Protein AF-B3QTQ0-F1 (afdb_monomer)

Structure (mmCIF, N/CA/C/O backbone):
data_AF-B3QTQ0-F1
#
_entry.id   AF-B3QTQ0-F1
#
loop_
_atom_site.group_PDB
_atom_site.id
_atom_site.type_symbol
_atom_site.label_atom_id
_atom_site.label_alt_id
_atom_site.label_comp_id
_atom_site.label_asym_id
_atom_site.label_entity_id
_atom_site.label_seq_id
_atom_site.pdbx_PDB_ins_code
_atom_site.Cartn_x
_atom_site.Cartn_y
_atom_site.Cartn_z
_atom_site.occupancy
_atom_site.B_iso_or_equiv
_atom_site.auth_seq_id
_atom_site.auth_comp_id
_atom_site.auth_asym_id
_atom_site.auth_atom_id
_atom_site.pdbx_PDB_model_num
ATOM 1 N N . MET A 1 1 ? 2.475 -19.293 -24.734 1.00 39.25 1 MET A N 1
ATOM 2 C CA . MET A 1 1 ? 1.905 -17.945 -24.916 1.00 39.25 1 MET A CA 1
ATOM 3 C C . MET A 1 1 ? 1.415 -17.503 -23.547 1.00 39.25 1 MET A C 1
ATOM 5 O O . MET A 1 1 ? 0.388 -17.993 -23.101 1.00 39.25 1 MET A O 1
ATOM 9 N N . LEU A 1 2 ? 2.222 -16.733 -22.811 1.00 43.88 2 LEU A N 1
ATOM 10 C CA . LEU A 1 2 ? 1.780 -16.148 -21.543 1.00 43.88 2 LEU A CA 1
ATOM 11 C C . LEU A 1 2 ? 0.629 -15.204 -21.893 1.00 43.88 2 LEU A C 1
ATOM 13 O O . LEU A 1 2 ? 0.818 -14.319 -22.726 1.00 43.88 2 LEU A O 1
ATOM 17 N N . LEU A 1 3 ? -0.565 -15.440 -21.345 1.00 42.34 3 LEU A N 1
ATOM 18 C CA . LEU A 1 3 ? -1.634 -14.449 -21.409 1.00 42.34 3 LEU A CA 1
ATOM 19 C C . LEU A 1 3 ? -1.048 -13.167 -20.811 1.00 42.34 3 LEU A C 1
ATOM 21 O O . LEU A 1 3 ? -0.782 -13.123 -19.611 1.00 42.34 3 LEU A O 1
ATOM 25 N N . GLN A 1 4 ? -0.792 -12.157 -21.642 1.00 55.41 4 GLN A N 1
ATOM 26 C CA . GLN A 1 4 ? -0.477 -10.836 -21.124 1.00 55.41 4 GLN A CA 1
ATOM 27 C C . GLN A 1 4 ? -1.696 -10.399 -20.315 1.00 55.41 4 GLN A C 1
ATOM 29 O O . GLN A 1 4 ? -2.812 -10.331 -20.840 1.00 55.41 4 GLN A O 1
ATOM 34 N N . ASN A 1 5 ? -1.495 -10.188 -19.014 1.00 60.97 5 ASN A N 1
ATOM 35 C CA . ASN A 1 5 ? -2.497 -9.534 -18.192 1.00 60.97 5 ASN A CA 1
ATOM 36 C C . ASN A 1 5 ? -2.858 -8.217 -18.877 1.00 60.97 5 ASN A C 1
ATOM 38 O O . ASN A 1 5 ? -1.975 -7.469 -19.285 1.00 60.97 5 ASN A O 1
ATOM 42 N N . LYS A 1 6 ? -4.157 -7.935 -19.005 1.00 74.12 6 LYS A N 1
ATOM 43 C CA . LYS A 1 6 ? -4.634 -6.696 -19.640 1.00 74.12 6 LYS A CA 1
ATOM 44 C C . LYS A 1 6 ? -4.244 -5.430 -18.868 1.00 74.12 6 LYS A C 1
ATOM 46 O O . LYS A 1 6 ? -4.439 -4.348 -19.401 1.00 74.12 6 LYS A O 1
ATOM 51 N N . TYR A 1 7 ? -3.748 -5.589 -17.640 1.00 77.06 7 TYR A N 1
ATOM 52 C CA . TYR A 1 7 ? -3.402 -4.515 -16.720 1.00 77.06 7 TYR A CA 1
ATOM 53 C C . TYR A 1 7 ? -2.002 -4.725 -16.145 1.00 77.06 7 TYR A C 1
ATOM 55 O O . TYR A 1 7 ? -1.685 -5.852 -15.733 1.00 77.06 7 TYR A O 1
ATOM 63 N N . THR A 1 8 ? -1.210 -3.658 -16.051 1.00 84.81 8 THR A N 1
ATOM 64 C CA . THR A 1 8 ? 0.096 -3.659 -15.369 1.00 84.81 8 THR A CA 1
ATOM 65 C C . THR A 1 8 ? -0.065 -3.827 -13.853 1.00 84.81 8 THR A C 1
ATOM 67 O O . THR A 1 8 ? -1.179 -3.742 -13.320 1.00 84.81 8 THR A O 1
ATOM 70 N N . ALA A 1 9 ? 1.014 -4.106 -13.117 1.00 84.81 9 ALA A N 1
ATOM 71 C CA . ALA A 1 9 ? 0.940 -4.204 -11.659 1.00 84.81 9 ALA A CA 1
ATOM 72 C C . ALA A 1 9 ? 0.466 -2.895 -11.019 1.00 84.81 9 ALA A C 1
ATOM 74 O O . ALA A 1 9 ? -0.368 -2.928 -10.108 1.00 84.81 9 ALA A O 1
ATOM 75 N N . LEU A 1 10 ? 0.926 -1.763 -11.549 1.00 86.50 10 LEU A N 1
ATOM 76 C CA . LEU A 1 10 ? 0.491 -0.426 -11.161 1.00 86.50 10 LEU A CA 1
ATOM 77 C C . LEU A 1 10 ? -1.015 -0.232 -11.359 1.00 86.50 10 LEU A C 1
ATOM 79 O O . LEU A 1 10 ? -1.715 0.211 -10.447 1.00 86.50 10 LEU A O 1
ATOM 83 N N . GLU A 1 11 ? -1.537 -0.591 -12.531 1.00 86.38 11 GLU A N 1
ATOM 84 C CA . GLU A 1 11 ? -2.969 -0.483 -12.817 1.00 86.38 11 GLU A CA 1
ATOM 85 C C . GLU A 1 11 ? -3.786 -1.383 -11.886 1.00 86.38 11 GLU A C 1
ATOM 87 O O . GLU A 1 11 ? -4.811 -0.964 -11.343 1.00 86.38 11 GLU A O 1
ATOM 92 N N . ARG A 1 12 ? -3.304 -2.602 -11.615 1.00 88.12 12 ARG A N 1
ATOM 93 C CA . ARG A 1 12 ? -3.966 -3.512 -10.672 1.00 88.12 12 ARG A CA 1
ATOM 94 C C . ARG A 1 12 ? -4.033 -2.924 -9.262 1.00 88.12 12 ARG A C 1
ATOM 96 O O . ARG A 1 12 ? -5.074 -3.044 -8.615 1.00 88.12 12 ARG A O 1
ATOM 103 N N . LEU A 1 13 ? -2.955 -2.286 -8.804 1.00 88.12 13 LEU A N 1
ATOM 104 C CA . LEU A 1 13 ? -2.905 -1.614 -7.506 1.00 88.12 13 LEU A CA 1
ATOM 105 C C . LEU A 1 13 ? -3.882 -0.435 -7.433 1.00 88.12 13 LEU A C 1
ATOM 107 O O . LEU A 1 13 ? -4.641 -0.329 -6.474 1.00 88.12 13 LEU A O 1
ATOM 111 N N . ARG A 1 14 ? -3.910 0.416 -8.461 1.00 85.00 14 ARG A N 1
ATOM 112 C CA . ARG A 1 14 ? -4.734 1.635 -8.474 1.00 85.00 14 ARG A CA 1
ATOM 113 C C . ARG A 1 14 ? -6.229 1.383 -8.663 1.00 85.00 14 ARG A C 1
ATOM 115 O O . ARG A 1 14 ? -7.038 2.154 -8.150 1.00 85.00 14 ARG A O 1
ATOM 122 N N . PHE A 1 15 ? -6.608 0.349 -9.416 1.00 83.31 15 PHE A N 1
ATOM 123 C CA . PHE A 1 15 ? -8.012 0.122 -9.776 1.00 83.31 15 PHE A CA 1
ATOM 124 C C . PHE A 1 15 ? -8.714 -0.939 -8.938 1.00 83.31 15 PHE A C 1
ATOM 126 O O . PHE A 1 15 ? -9.926 -0.849 -8.763 1.00 83.31 15 PHE A O 1
ATOM 133 N N . PHE A 1 16 ? -7.992 -1.944 -8.437 1.00 83.56 16 PHE A N 1
ATOM 134 C CA . PHE A 1 16 ? -8.637 -3.146 -7.896 1.00 83.56 16 PHE A CA 1
ATOM 135 C C . PHE A 1 16 ? -8.196 -3.518 -6.481 1.00 83.56 16 PHE A C 1
ATOM 137 O O . PHE A 1 16 ? -8.721 -4.483 -5.922 1.00 83.56 16 PHE A O 1
ATOM 144 N N . LYS A 1 17 ? -7.214 -2.822 -5.896 1.00 85.50 17 LYS A N 1
ATOM 145 C CA . LYS A 1 17 ? -6.631 -3.207 -4.606 1.00 85.50 17 LYS A CA 1
ATOM 146 C C . LYS A 1 17 ? -6.961 -2.190 -3.507 1.00 85.50 17 LYS A C 1
ATOM 148 O O . LYS A 1 17 ? -6.234 -1.216 -3.364 1.00 85.50 17 LYS A O 1
ATOM 153 N N . PRO A 1 18 ? -7.979 -2.455 -2.664 1.00 85.94 18 PRO A N 1
ATOM 154 C CA . PRO A 1 18 ? -8.234 -1.656 -1.460 1.00 85.94 18 PRO A CA 1
ATOM 155 C C . PRO A 1 18 ? -7.094 -1.730 -0.445 1.00 85.94 18 PRO A C 1
ATOM 157 O O . PRO A 1 18 ? -6.871 -0.795 0.317 1.00 85.94 18 PRO A O 1
ATOM 160 N N . VAL A 1 19 ? -6.366 -2.847 -0.449 1.00 90.94 19 VAL A N 1
ATOM 161 C CA . VAL A 1 19 ? -5.238 -3.109 0.441 1.00 90.94 19 VAL A CA 1
ATOM 162 C C . VAL A 1 19 ? -4.120 -3.854 -0.277 1.00 90.94 19 VAL A C 1
ATOM 164 O O . VAL A 1 19 ? -4.374 -4.689 -1.151 1.00 90.94 19 VAL A O 1
ATOM 167 N N . ALA A 1 20 ? -2.885 -3.582 0.135 1.00 93.56 20 ALA A N 1
ATOM 168 C CA . ALA A 1 20 ? -1.685 -4.262 -0.333 1.00 93.56 20 ALA A CA 1
ATOM 169 C C . ALA A 1 20 ? -0.739 -4.565 0.837 1.00 93.56 20 ALA A C 1
ATOM 171 O O . ALA A 1 20 ? -0.555 -3.747 1.731 1.00 93.56 20 ALA A O 1
ATOM 172 N N . ALA A 1 21 ? -0.129 -5.749 0.831 1.00 93.56 21 ALA A N 1
ATOM 173 C CA . ALA A 1 21 ? 0.990 -6.053 1.720 1.00 93.56 21 ALA A CA 1
ATOM 174 C C . ALA A 1 21 ? 2.301 -5.536 1.108 1.00 93.56 21 ALA A C 1
ATOM 176 O O . ALA A 1 21 ? 2.397 -5.404 -0.114 1.00 93.56 21 ALA A O 1
ATOM 177 N N . TYR A 1 22 ? 3.334 -5.344 1.932 1.00 91.06 22 TYR A N 1
ATOM 178 C CA . TYR A 1 22 ? 4.663 -4.923 1.467 1.00 91.06 22 TYR A CA 1
ATOM 179 C C . TYR A 1 22 ? 5.190 -5.767 0.292 1.00 91.06 22 TYR A C 1
ATOM 181 O O . TYR A 1 22 ? 5.652 -5.222 -0.706 1.00 91.06 22 TYR A O 1
ATOM 189 N N . GLY A 1 23 ? 5.058 -7.099 0.362 1.00 90.62 23 GLY A N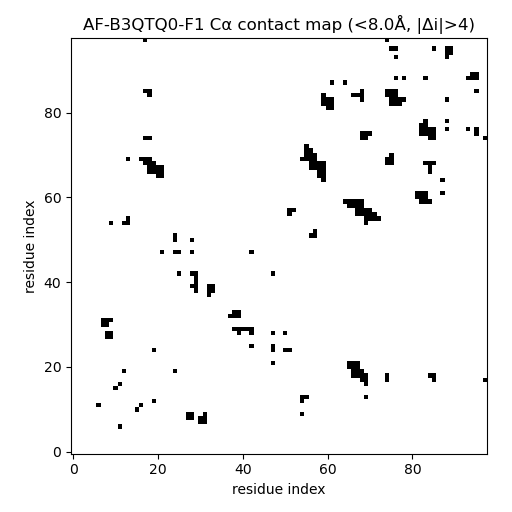 1
ATOM 190 C CA . GLY A 1 23 ? 5.488 -7.992 -0.722 1.00 90.62 23 GLY A CA 1
ATOM 191 C C . GLY A 1 23 ? 4.781 -7.715 -2.054 1.00 90.62 23 GLY A C 1
ATOM 192 O O . GLY A 1 23 ? 5.420 -7.744 -3.096 1.00 90.62 23 GLY A O 1
ATOM 193 N N . VAL A 1 24 ? 3.494 -7.351 -2.022 1.00 92.25 24 VAL A N 1
ATOM 194 C CA . VAL A 1 24 ? 2.728 -7.006 -3.232 1.00 92.25 24 VAL A CA 1
ATOM 195 C C . VAL A 1 24 ? 3.231 -5.698 -3.843 1.00 92.25 24 VAL A C 1
ATOM 197 O O . VAL A 1 24 ? 3.355 -5.609 -5.059 1.00 92.25 24 VAL A O 1
ATOM 200 N N . LEU A 1 25 ? 3.537 -4.699 -3.012 1.00 92.81 25 LEU A N 1
ATOM 201 C CA . LEU A 1 25 ? 4.088 -3.419 -3.466 1.00 92.81 25 LEU A CA 1
ATOM 202 C C . LEU A 1 25 ? 5.498 -3.591 -4.042 1.00 92.81 25 LEU A C 1
ATOM 204 O O . LEU A 1 25 ? 5.794 -3.054 -5.105 1.00 92.81 25 LEU A O 1
ATOM 208 N N . ARG A 1 26 ? 6.339 -4.399 -3.387 1.00 93.62 26 ARG A N 1
ATOM 209 C CA . ARG A 1 26 ? 7.682 -4.745 -3.867 1.00 93.62 26 ARG A CA 1
ATOM 210 C C . ARG A 1 26 ? 7.634 -5.443 -5.225 1.00 93.62 26 ARG A C 1
ATOM 212 O O . ARG A 1 26 ? 8.366 -5.065 -6.132 1.00 93.62 26 ARG A O 1
ATOM 219 N N . ASP A 1 27 ? 6.792 -6.464 -5.355 1.00 91.38 27 ASP A N 1
ATOM 220 C 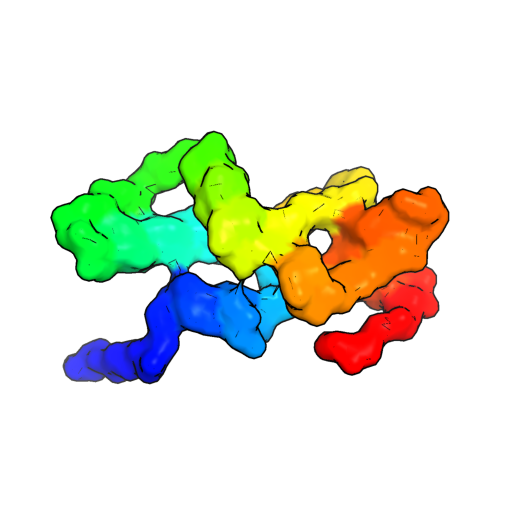CA . ASP A 1 27 ? 6.699 -7.250 -6.585 1.00 91.38 27 ASP A CA 1
ATOM 221 C C . ASP A 1 27 ? 6.113 -6.405 -7.729 1.00 91.38 27 ASP A C 1
ATOM 223 O O . ASP A 1 27 ? 6.560 -6.514 -8.869 1.00 91.38 27 ASP A O 1
ATOM 227 N N . ALA A 1 28 ? 5.172 -5.504 -7.418 1.00 91.50 28 ALA A N 1
ATOM 228 C CA . ALA A 1 28 ? 4.650 -4.540 -8.378 1.00 91.50 28 ALA A CA 1
ATOM 229 C C . ALA A 1 28 ? 5.726 -3.560 -8.856 1.00 91.50 28 ALA A C 1
ATOM 231 O O . ALA A 1 28 ? 5.863 -3.365 -10.058 1.00 91.50 28 ALA A O 1
ATOM 232 N N . LEU A 1 29 ? 6.522 -2.996 -7.945 1.00 91.69 29 LEU A N 1
ATOM 233 C CA . LEU A 1 29 ? 7.637 -2.125 -8.305 1.00 91.69 29 LEU A CA 1
ATOM 234 C C . LEU A 1 29 ? 8.644 -2.847 -9.211 1.00 91.69 29 LEU A C 1
ATOM 236 O O . LEU A 1 29 ? 9.037 -2.304 -10.237 1.00 91.69 29 LEU A O 1
ATOM 240 N N . ALA A 1 30 ? 9.010 -4.091 -8.891 1.00 90.00 30 ALA A N 1
ATOM 241 C CA . ALA A 1 30 ? 9.913 -4.878 -9.730 1.00 90.00 30 ALA A CA 1
ATOM 242 C C . ALA A 1 30 ? 9.337 -5.146 -11.140 1.00 90.00 30 ALA A C 1
ATOM 244 O O . ALA A 1 30 ? 10.081 -5.100 -12.127 1.00 90.00 30 ALA A O 1
ATOM 245 N N . GLU A 1 31 ? 8.026 -5.401 -11.252 1.00 89.94 31 GLU A N 1
ATOM 246 C CA . GLU A 1 31 ? 7.321 -5.558 -12.537 1.00 89.94 31 GLU A CA 1
ATOM 247 C C . GLU A 1 31 ? 7.350 -4.251 -13.345 1.00 89.94 31 GLU A C 1
ATOM 249 O O . GLU A 1 31 ? 7.767 -4.265 -14.503 1.00 89.94 31 GLU A O 1
ATOM 254 N N . GLU A 1 32 ? 6.991 -3.118 -12.735 1.00 87.25 32 GLU A N 1
ATOM 255 C CA . GLU A 1 32 ? 6.977 -1.809 -13.405 1.00 87.25 32 GLU A CA 1
ATOM 256 C C . GLU A 1 32 ? 8.382 -1.357 -13.827 1.00 87.25 32 GLU A C 1
ATOM 258 O O . GLU A 1 32 ? 8.573 -0.908 -14.955 1.00 87.25 32 GLU A O 1
ATOM 263 N N . SER A 1 33 ? 9.393 -1.553 -12.977 1.00 86.38 33 SER A N 1
ATOM 264 C CA . SER A 1 33 ? 10.798 -1.298 -13.319 1.00 86.38 33 SER A CA 1
ATOM 265 C C . SER A 1 33 ? 11.256 -2.130 -14.522 1.00 86.38 33 SER A C 1
ATOM 267 O O . SER A 1 33 ? 11.961 -1.638 -15.398 1.00 86.38 33 SER A O 1
ATOM 269 N N . SER A 1 34 ? 10.814 -3.388 -14.610 1.00 86.25 34 SER A N 1
ATOM 270 C CA . SER A 1 34 ? 11.130 -4.251 -15.755 1.00 86.25 34 SER A CA 1
ATOM 271 C C . SER A 1 34 ? 10.446 -3.782 -17.044 1.00 86.25 34 SER A C 1
ATOM 273 O O . SER A 1 34 ? 11.032 -3.895 -18.119 1.00 86.25 34 SER A O 1
ATOM 275 N N . LEU A 1 35 ? 9.225 -3.242 -16.950 1.00 85.31 35 LEU A N 1
ATOM 276 C CA . LEU A 1 35 ? 8.504 -2.654 -18.085 1.00 85.31 35 LEU A CA 1
ATOM 277 C C . LEU A 1 35 ? 9.139 -1.341 -18.568 1.00 85.31 35 LEU A C 1
ATOM 279 O O . LEU A 1 35 ? 9.064 -1.040 -19.756 1.00 85.31 35 LEU A O 1
ATOM 283 N N . ALA A 1 36 ? 9.781 -0.593 -17.668 1.00 82.62 36 ALA A N 1
ATOM 284 C CA . ALA A 1 36 ? 10.502 0.644 -17.963 1.00 82.62 36 ALA A CA 1
ATOM 285 C C . ALA A 1 36 ? 11.927 0.428 -18.519 1.00 82.62 36 ALA A C 1
ATOM 287 O O . ALA A 1 36 ? 12.682 1.386 -18.635 1.00 82.62 36 ALA A O 1
ATOM 288 N N . GLU A 1 37 ? 12.307 -0.815 -18.842 1.00 84.50 37 GLU A N 1
ATOM 289 C CA . GLU A 1 37 ? 13.652 -1.202 -19.312 1.00 84.50 37 GLU A CA 1
ATOM 290 C C . GLU A 1 37 ? 14.792 -0.953 -18.294 1.00 84.50 37 GLU A C 1
ATOM 292 O O . GLU A 1 37 ? 15.966 -1.135 -18.614 1.00 84.50 37 GLU A O 1
ATOM 297 N N . GLU A 1 38 ? 14.457 -0.641 -17.036 1.00 80.88 38 GLU A N 1
ATOM 298 C CA . GLU A 1 38 ? 15.388 -0.426 -15.919 1.00 80.88 38 GLU A CA 1
ATOM 299 C C . GLU A 1 38 ? 15.074 -1.400 -14.767 1.00 80.88 38 GLU A C 1
ATOM 301 O O . GLU A 1 38 ? 14.488 -1.016 -13.752 1.00 80.88 38 GLU A O 1
ATOM 306 N N . PRO A 1 39 ? 15.416 -2.696 -14.894 1.00 80.50 39 PRO A N 1
ATOM 307 C CA . PRO A 1 39 ? 14.981 -3.714 -13.945 1.00 80.50 39 PRO A CA 1
ATOM 308 C C . PRO A 1 39 ? 15.549 -3.477 -12.540 1.00 80.50 39 PRO A C 1
ATOM 310 O O . PRO A 1 39 ? 16.762 -3.422 -12.336 1.00 80.50 39 PRO A O 1
ATOM 313 N N . CYS A 1 40 ? 14.658 -3.451 -11.546 1.00 80.44 40 CYS A N 1
ATOM 314 C CA . CYS A 1 40 ? 15.001 -3.418 -10.128 1.00 80.44 40 CYS A CA 1
ATOM 315 C C . CYS A 1 40 ? 14.559 -4.732 -9.457 1.00 80.44 40 CYS A C 1
ATOM 317 O O . CYS A 1 40 ? 13.477 -4.802 -8.876 1.00 80.44 40 CYS A O 1
ATOM 319 N N . PRO A 1 41 ? 15.357 -5.813 -9.549 1.00 78.81 41 PRO A N 1
ATOM 320 C CA . PRO A 1 41 ? 14.949 -7.130 -9.054 1.00 78.81 41 PRO A CA 1
ATOM 321 C C . PRO A 1 41 ? 14.906 -7.220 -7.522 1.00 78.81 41 PRO A C 1
ATOM 323 O O . PRO A 1 41 ? 14.247 -8.104 -6.984 1.00 78.81 41 PRO A O 1
ATOM 326 N N . ASN A 1 42 ? 15.596 -6.317 -6.819 1.00 86.94 42 ASN A N 1
ATOM 327 C CA . ASN A 1 42 ? 15.622 -6.260 -5.359 1.00 86.94 42 ASN A CA 1
ATOM 328 C C . ASN A 1 42 ? 15.327 -4.832 -4.875 1.00 86.94 42 ASN A C 1
ATOM 330 O O . ASN A 1 42 ? 16.257 -4.139 -4.453 1.00 86.94 42 ASN A O 1
ATOM 334 N N . PRO A 1 43 ? 14.064 -4.374 -4.933 1.00 90.31 43 PRO A N 1
ATOM 335 C CA . PRO A 1 43 ? 13.714 -3.062 -4.412 1.00 90.31 43 PRO A CA 1
ATOM 336 C C . PRO A 1 43 ? 13.988 -2.973 -2.908 1.00 90.31 43 PRO A C 1
ATOM 338 O O . PRO A 1 43 ? 13.654 -3.892 -2.150 1.00 90.31 43 PRO A O 1
ATOM 341 N N . THR A 1 44 ? 14.595 -1.869 -2.470 1.00 93.06 44 THR A N 1
ATOM 342 C CA . THR A 1 44 ? 14.807 -1.597 -1.043 1.00 93.06 44 THR A CA 1
ATOM 343 C C . THR A 1 44 ? 13.494 -1.184 -0.375 1.00 93.06 44 THR A C 1
ATOM 345 O O . THR A 1 44 ? 12.543 -0.785 -1.046 1.00 93.06 44 THR A O 1
ATOM 348 N N . ALA A 1 45 ? 13.435 -1.246 0.959 1.00 91.12 45 ALA A N 1
ATOM 349 C CA . ALA A 1 45 ? 12.253 -0.810 1.709 1.00 91.12 45 ALA A CA 1
ATOM 350 C C . ALA A 1 45 ? 11.881 0.655 1.447 1.00 91.12 45 ALA A C 1
ATOM 352 O O . ALA A 1 45 ? 10.699 0.972 1.349 1.00 91.12 45 ALA A O 1
ATOM 353 N N . GLU A 1 46 ? 12.884 1.515 1.276 1.00 93.06 46 GLU A N 1
ATOM 354 C CA . GLU A 1 46 ? 12.703 2.925 0.923 1.00 93.06 46 GLU A CA 1
ATOM 355 C C . GLU A 1 46 ? 12.055 3.062 -0.457 1.00 93.06 46 GLU A C 1
ATOM 357 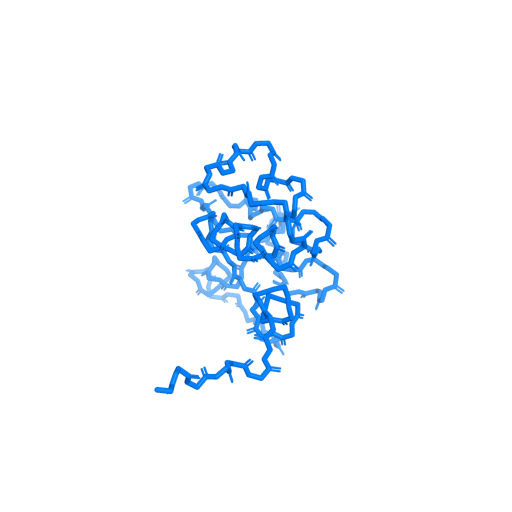O O . GLU A 1 46 ? 11.029 3.722 -0.580 1.00 93.06 46 GLU A O 1
ATOM 362 N N . MET A 1 47 ? 12.558 2.342 -1.465 1.00 93.00 47 MET A N 1
ATOM 363 C CA . MET A 1 47 ? 11.974 2.362 -2.811 1.00 93.00 47 MET A CA 1
ATOM 364 C C . MET A 1 47 ? 10.529 1.857 -2.821 1.00 93.00 47 MET A C 1
ATOM 366 O O . MET A 1 47 ? 9.684 2.397 -3.530 1.00 93.00 47 MET A O 1
ATOM 370 N N . VAL A 1 48 ? 10.225 0.820 -2.033 1.00 93.31 48 VAL A N 1
ATOM 371 C CA . VAL A 1 48 ? 8.853 0.305 -1.922 1.00 93.31 48 VAL A CA 1
ATOM 372 C C . VAL A 1 48 ? 7.938 1.326 -1.251 1.00 93.31 48 VAL A C 1
ATOM 374 O O . VAL A 1 48 ? 6.796 1.473 -1.682 1.00 93.31 48 VAL A O 1
ATOM 377 N N . ALA A 1 49 ? 8.419 2.038 -0.229 1.00 92.19 49 ALA A N 1
ATOM 378 C CA . ALA A 1 49 ? 7.654 3.088 0.434 1.00 92.19 49 ALA A CA 1
ATOM 379 C C . ALA A 1 49 ? 7.396 4.275 -0.506 1.00 92.19 49 ALA A C 1
ATOM 381 O O . ALA A 1 49 ? 6.251 4.697 -0.636 1.00 92.19 49 ALA A O 1
ATOM 382 N N . GLU A 1 50 ? 8.417 4.752 -1.222 1.00 92.75 50 GLU A N 1
ATOM 383 C CA . GLU A 1 50 ? 8.277 5.811 -2.230 1.00 92.75 50 GLU A CA 1
ATOM 384 C C . GLU A 1 50 ? 7.290 5.406 -3.331 1.00 92.75 50 GLU A C 1
ATOM 386 O O . GLU A 1 50 ? 6.379 6.162 -3.669 1.00 92.75 50 GLU A O 1
ATOM 391 N N . PHE A 1 51 ? 7.414 4.180 -3.849 1.00 92.31 51 PHE A N 1
ATOM 392 C CA . PHE A 1 51 ? 6.471 3.636 -4.821 1.00 92.31 51 PHE A CA 1
ATOM 393 C C . PHE A 1 51 ? 5.047 3.585 -4.265 1.00 92.31 51 PHE A C 1
ATOM 395 O O . PHE A 1 51 ? 4.117 4.010 -4.946 1.00 92.31 51 PHE A O 1
ATOM 402 N N . ALA A 1 52 ? 4.863 3.105 -3.032 1.00 92.81 52 ALA A N 1
ATOM 403 C CA . ALA A 1 52 ? 3.558 3.053 -2.386 1.00 92.81 52 ALA A CA 1
ATOM 404 C C . ALA A 1 52 ? 2.914 4.444 -2.312 1.00 92.81 52 ALA A C 1
ATOM 406 O O . ALA A 1 52 ? 1.759 4.596 -2.706 1.00 92.81 52 ALA A O 1
ATOM 407 N N . GLU A 1 53 ? 3.663 5.468 -1.903 1.00 91.25 53 GLU A N 1
ATOM 408 C CA . GLU A 1 53 ? 3.153 6.840 -1.859 1.00 91.25 53 GLU A CA 1
ATOM 409 C C . GLU A 1 53 ? 2.787 7.371 -3.249 1.00 91.25 53 GLU A C 1
ATOM 411 O O . GLU A 1 53 ? 1.711 7.942 -3.419 1.00 91.25 53 GLU A O 1
ATOM 416 N N . LEU A 1 54 ? 3.623 7.118 -4.262 1.00 90.06 54 LEU A N 1
ATOM 417 C CA . LEU A 1 54 ? 3.362 7.508 -5.655 1.00 90.06 54 LEU A CA 1
ATOM 418 C C . LEU A 1 54 ? 2.094 6.867 -6.238 1.00 90.06 54 LEU A C 1
ATOM 420 O O . LEU A 1 54 ? 1.468 7.412 -7.156 1.00 90.06 54 LEU A O 1
ATOM 424 N N . VAL A 1 55 ? 1.714 5.687 -5.746 1.00 89.62 55 VAL A N 1
ATOM 425 C CA . VAL A 1 55 ? 0.499 4.985 -6.181 1.00 89.62 55 VAL A CA 1
ATOM 426 C C . VAL A 1 55 ? -0.715 5.251 -5.288 1.00 89.62 55 VAL A C 1
ATOM 428 O O . VAL A 1 55 ? -1.769 4.651 -5.515 1.00 89.62 55 VAL A O 1
ATOM 431 N N . GLY A 1 56 ? -0.581 6.154 -4.313 1.00 90.75 56 GLY A N 1
ATOM 432 C CA . GLY A 1 56 ? -1.655 6.583 -3.420 1.00 90.75 56 GLY A CA 1
ATOM 433 C C . GLY A 1 56 ? -1.847 5.690 -2.196 1.00 90.75 56 GLY A C 1
ATOM 434 O O . GLY A 1 56 ? -2.863 5.800 -1.513 1.00 90.75 56 GLY A O 1
ATOM 435 N N . PHE A 1 57 ? -0.911 4.784 -1.911 1.00 94.69 57 PHE A N 1
ATOM 436 C CA . PHE A 1 57 ? -0.971 3.894 -0.759 1.00 94.69 57 PHE A CA 1
ATOM 437 C C . PHE A 1 57 ? -0.281 4.495 0.470 1.00 94.69 57 PHE A C 1
ATOM 439 O O . PHE A 1 57 ? 0.820 5.037 0.393 1.00 94.69 57 PHE A O 1
ATOM 446 N N . LYS A 1 58 ? -0.915 4.335 1.633 1.00 94.94 58 LYS A N 1
ATOM 447 C CA . LYS A 1 58 ? -0.386 4.714 2.947 1.00 94.94 58 LYS A CA 1
ATOM 448 C C . LYS A 1 58 ? -0.399 3.521 3.903 1.00 94.94 58 LYS A C 1
ATOM 450 O O . LYS A 1 58 ? -1.257 2.642 3.762 1.00 94.94 58 LYS A O 1
ATOM 455 N N . PRO A 1 59 ? 0.552 3.448 4.850 1.00 95.00 59 PRO A N 1
ATOM 456 C CA . PRO A 1 59 ? 0.600 2.354 5.807 1.00 95.00 59 PRO A CA 1
ATOM 457 C C . PRO A 1 59 ? -0.598 2.429 6.760 1.00 95.00 59 PRO A C 1
ATOM 459 O O . PRO A 1 59 ? -1.031 3.508 7.158 1.00 95.00 59 PRO A O 1
ATOM 462 N N . CYS A 1 60 ? -1.131 1.270 7.138 1.00 94.88 60 CYS A N 1
ATOM 463 C CA . CYS A 1 60 ? -2.154 1.162 8.169 1.00 94.88 60 CYS A CA 1
ATOM 464 C C . CYS A 1 60 ? -1.613 1.655 9.519 1.00 94.88 60 CYS A C 1
ATOM 466 O O . CYS A 1 60 ? -0.547 1.226 9.953 1.00 94.88 60 CYS A O 1
ATOM 468 N N . GLU A 1 61 ? -2.371 2.499 10.220 1.00 95.19 61 GLU A N 1
ATOM 469 C CA . GLU A 1 61 ? -1.964 3.041 11.526 1.00 95.19 61 GLU A CA 1
ATOM 470 C C . GLU A 1 61 ? -2.275 2.098 12.707 1.00 95.19 61 GLU A C 1
ATOM 472 O O . GLU A 1 61 ? -2.025 2.424 13.873 1.00 95.19 61 GLU A O 1
ATOM 477 N N . GLU A 1 62 ? -2.834 0.915 12.435 1.00 94.31 62 GLU A N 1
ATOM 478 C CA . GLU A 1 62 ? -3.086 -0.094 13.462 1.00 94.31 62 GLU A CA 1
ATOM 479 C C . GLU A 1 62 ? -1.771 -0.765 13.907 1.00 94.31 62 GLU A C 1
ATOM 481 O O . GLU A 1 62 ? -1.025 -1.277 13.064 1.00 94.31 62 GLU A O 1
ATOM 486 N N . PRO A 1 63 ? -1.498 -0.852 15.224 1.00 87.50 63 PRO A N 1
ATOM 487 C CA . PRO A 1 63 ? -0.356 -1.597 15.735 1.00 87.50 63 PRO A CA 1
ATOM 488 C C . PRO A 1 63 ? -0.366 -3.051 15.244 1.00 87.50 63 PRO A C 1
ATOM 490 O O . PRO A 1 63 ? -1.364 -3.756 15.385 1.00 87.50 63 PRO A O 1
ATOM 493 N N . ASN A 1 64 ? 0.772 -3.515 14.723 1.00 88.12 64 ASN A N 1
ATOM 494 C CA . ASN A 1 64 ? 0.964 -4.855 14.143 1.00 88.12 64 ASN A CA 1
ATOM 495 C C . ASN A 1 64 ? 0.249 -5.107 12.803 1.00 88.12 64 ASN A C 1
ATOM 497 O O . ASN A 1 64 ? 0.104 -6.261 12.399 1.00 88.12 64 ASN A O 1
ATOM 501 N N . CYS A 1 65 ? -0.188 -4.065 12.094 1.00 91.12 65 CYS A N 1
ATOM 502 C CA . CYS A 1 65 ? -0.653 -4.204 10.720 1.00 91.12 65 CYS A CA 1
ATOM 503 C C . CYS A 1 65 ? 0.449 -3.806 9.733 1.00 91.12 65 CYS A C 1
ATOM 505 O O . CYS A 1 65 ? 0.889 -2.66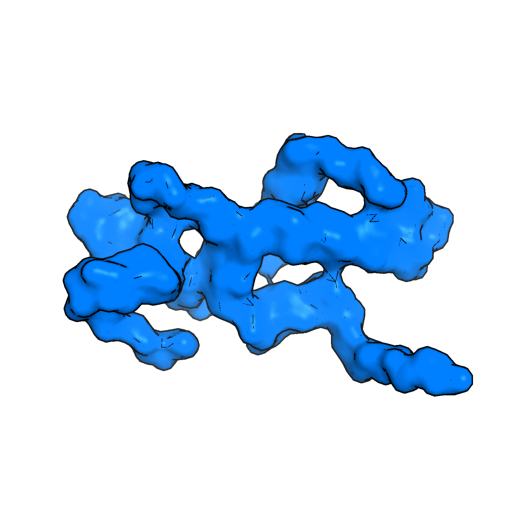4 9.710 1.00 91.12 65 CYS A O 1
ATOM 507 N N . GLU A 1 66 ? 0.860 -4.739 8.877 1.00 91.44 66 GLU A N 1
ATOM 508 C CA . GLU A 1 66 ? 1.862 -4.502 7.823 1.00 91.44 66 GLU A CA 1
ATOM 509 C C . GLU A 1 66 ? 1.216 -4.198 6.456 1.00 91.44 66 GLU A C 1
ATOM 511 O O . GLU A 1 66 ? 1.846 -4.311 5.399 1.00 91.44 66 GLU A O 1
ATOM 516 N N . LEU A 1 67 ? -0.079 -3.871 6.465 1.00 94.19 67 LEU A N 1
ATOM 517 C CA . LEU A 1 67 ? -0.846 -3.577 5.262 1.00 94.19 67 LEU A CA 1
ATOM 518 C C . LEU A 1 67 ? -0.848 -2.086 4.960 1.00 94.19 67 LEU A C 1
ATOM 520 O O . LEU A 1 67 ? -0.774 -1.237 5.843 1.00 94.19 67 LEU A O 1
ATOM 524 N N . TRP A 1 68 ? -1.023 -1.802 3.683 1.00 95.12 68 TRP A N 1
ATOM 525 C CA . TRP A 1 68 ? -1.162 -0.478 3.118 1.00 95.12 68 TRP A CA 1
ATOM 526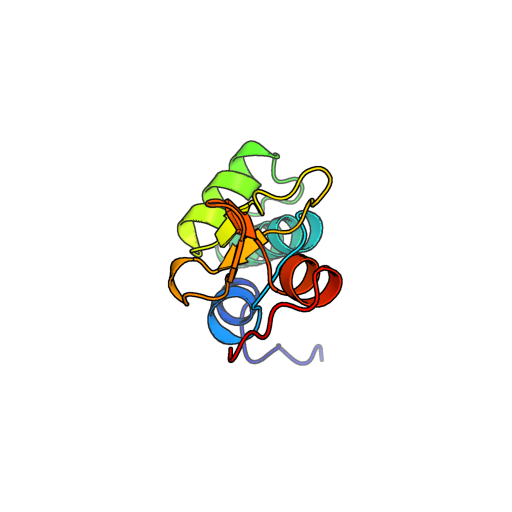 C C . TRP A 1 68 ? -2.552 -0.361 2.511 1.00 95.12 68 TRP A C 1
ATOM 528 O O . TRP A 1 68 ? -3.063 -1.336 1.956 1.00 95.12 68 TRP A O 1
ATOM 538 N N . PHE A 1 69 ? -3.161 0.812 2.603 1.00 94.50 69 PHE A N 1
ATOM 539 C CA . PHE A 1 69 ? -4.461 1.122 2.012 1.00 94.50 69 PHE A CA 1
ATOM 540 C C . PHE A 1 69 ? -4.321 2.265 1.012 1.00 94.50 69 PHE A C 1
ATOM 542 O O . PHE A 1 69 ? -3.410 3.077 1.144 1.00 94.50 69 PHE A O 1
ATOM 549 N N . ASN A 1 70 ? -5.216 2.351 0.030 1.00 92.50 70 ASN A N 1
ATOM 550 C CA . ASN A 1 70 ? -5.200 3.460 -0.920 1.00 92.50 70 ASN A CA 1
ATOM 551 C C . ASN A 1 70 ? -5.925 4.683 -0.330 1.00 92.50 70 ASN A C 1
ATOM 553 O O . ASN A 1 70 ? -7.150 4.689 -0.203 1.00 92.50 70 ASN A O 1
ATOM 557 N N . GLU A 1 71 ? -5.165 5.705 0.054 1.00 91.25 71 GLU A N 1
ATOM 558 C CA . GLU A 1 71 ? -5.694 6.945 0.621 1.00 91.25 71 GLU A CA 1
ATOM 559 C C . GLU A 1 71 ? -6.383 7.808 -0.443 1.00 91.25 71 GLU A C 1
ATOM 561 O O . GLU A 1 71 ? -7.437 8.375 -0.167 1.00 91.25 71 GLU A O 1
ATOM 566 N N . GLU A 1 72 ? -5.853 7.853 -1.671 1.00 89.06 72 GLU A N 1
ATOM 567 C CA . GLU A 1 72 ? -6.433 8.640 -2.774 1.00 89.06 72 GLU A CA 1
ATOM 568 C C . GLU A 1 72 ? -7.833 8.162 -3.178 1.00 89.06 72 GLU A C 1
ATOM 570 O O . GLU A 1 72 ? -8.634 8.931 -3.709 1.00 89.06 72 GLU A O 1
ATOM 575 N N . LYS A 1 73 ? -8.129 6.881 -2.944 1.00 89.25 73 LYS A N 1
ATOM 576 C CA . LYS A 1 73 ? -9.439 6.263 -3.185 1.00 89.25 73 LYS A CA 1
ATOM 577 C C . LYS A 1 73 ? -10.346 6.253 -1.959 1.00 89.25 73 LYS A C 1
ATOM 579 O O . LYS A 1 73 ? -11.428 5.680 -2.032 1.00 89.25 73 LYS A O 1
ATOM 584 N N . GLU A 1 74 ? -9.902 6.837 -0.847 1.00 90.19 74 GLU A N 1
ATOM 585 C CA . GLU A 1 74 ? -10.612 6.801 0.433 1.00 90.19 74 GLU A CA 1
ATOM 586 C C . GLU A 1 74 ? -10.903 5.361 0.909 1.00 90.19 74 GLU A C 1
ATOM 588 O O . GLU A 1 74 ? -11.880 5.091 1.603 1.00 90.19 74 GLU A O 1
ATOM 593 N N . TRP A 1 75 ? -10.025 4.408 0.565 1.00 90.94 75 TRP A N 1
ATOM 594 C CA . TRP A 1 75 ? -10.140 2.986 0.918 1.00 90.94 75 TRP A CA 1
ATOM 595 C C . TRP A 1 75 ? -9.613 2.685 2.325 1.00 90.94 75 TRP A C 1
ATOM 597 O O . TRP A 1 75 ? -8.860 1.734 2.553 1.00 90.94 75 TRP A O 1
ATOM 607 N N . PHE A 1 76 ? -10.022 3.498 3.292 1.00 92.69 76 PHE A N 1
ATOM 608 C CA . PHE A 1 76 ? -9.658 3.366 4.697 1.00 92.69 76 PHE A CA 1
ATOM 609 C C . PHE A 1 76 ? -10.858 3.630 5.602 1.00 92.69 76 PHE A C 1
ATOM 611 O O . PHE A 1 76 ? -11.847 4.234 5.203 1.00 92.69 76 PHE A O 1
ATOM 618 N N . ALA A 1 77 ? -10.759 3.179 6.847 1.00 92.31 77 ALA A N 1
ATOM 619 C CA . ALA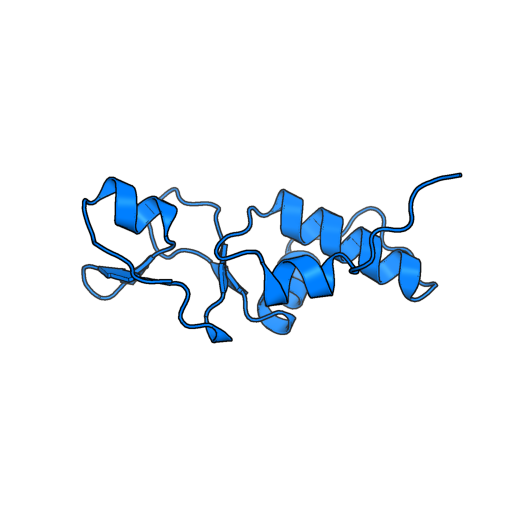 A 1 77 ? -11.678 3.567 7.907 1.00 92.31 77 ALA A CA 1
ATOM 620 C C . ALA A 1 77 ? -10.957 4.470 8.905 1.00 92.31 77 ALA A C 1
ATOM 622 O O . ALA A 1 77 ? -9.751 4.330 9.115 1.00 92.31 77 ALA A O 1
ATOM 623 N N . VAL A 1 78 ? -11.701 5.359 9.559 1.00 92.88 78 VAL A N 1
ATOM 624 C CA . VAL A 1 78 ? -11.188 6.126 10.696 1.00 92.88 78 VAL A CA 1
ATOM 625 C C . VAL A 1 78 ? -11.701 5.494 11.982 1.00 92.88 78 VAL A C 1
ATOM 627 O O . VAL A 1 78 ? -12.907 5.419 12.206 1.00 92.88 78 VAL A O 1
ATOM 630 N N . HIS A 1 79 ? -10.788 5.049 12.840 1.00 91.62 79 HIS A N 1
ATOM 631 C CA . HIS A 1 79 ? -11.107 4.467 14.138 1.00 91.62 79 HIS A CA 1
ATOM 632 C C . HIS A 1 79 ? -10.206 5.063 15.213 1.00 91.62 79 HIS A C 1
ATOM 634 O O . HIS A 1 79 ? -8.989 5.033 15.076 1.00 91.62 79 HIS A O 1
ATOM 640 N N . GLU A 1 80 ? -10.795 5.630 16.269 1.00 90.62 80 GLU A N 1
ATOM 641 C CA . GLU A 1 80 ? -10.043 6.267 17.367 1.00 90.62 80 GLU A CA 1
ATOM 642 C C . GLU A 1 80 ? -9.036 7.333 16.882 1.00 90.62 80 GLU A C 1
ATOM 644 O O . GLU A 1 80 ? -7.946 7.486 17.429 1.00 90.62 80 GLU A O 1
ATOM 649 N N . GLY A 1 81 ? -9.392 8.064 15.819 1.00 89.75 81 GLY A N 1
ATOM 650 C CA . GLY A 1 81 ? -8.526 9.073 15.199 1.00 89.75 81 GLY A CA 1
ATOM 651 C C . GLY A 1 81 ? -7.419 8.511 14.302 1.00 89.75 81 GLY A C 1
ATOM 652 O O . GLY A 1 81 ? -6.640 9.299 13.777 1.00 89.75 81 GLY A O 1
ATOM 653 N N . LYS A 1 82 ? -7.366 7.189 14.100 1.00 92.94 82 LYS A N 1
ATOM 654 C CA . LYS A 1 82 ? -6.395 6.509 13.238 1.00 92.94 82 LYS A CA 1
ATOM 655 C C . LYS A 1 82 ? -7.003 6.074 11.911 1.00 92.94 82 LYS A C 1
ATOM 657 O O . LYS A 1 82 ? -8.131 5.578 11.890 1.00 92.94 82 LYS A O 1
ATOM 662 N N . LYS A 1 83 ? -6.250 6.190 10.819 1.00 94.38 83 LYS A N 1
ATOM 663 C CA . LYS A 1 83 ? -6.593 5.626 9.508 1.00 94.38 83 LYS A CA 1
ATOM 664 C C . LYS A 1 83 ? -6.150 4.171 9.438 1.00 94.38 83 LYS A C 1
ATOM 666 O O . LYS A 1 83 ? -4.962 3.851 9.406 1.00 94.38 83 LYS A O 1
ATOM 671 N N . ILE A 1 84 ? -7.124 3.274 9.410 1.00 94.88 84 ILE A N 1
ATOM 672 C CA . ILE A 1 84 ? -6.887 1.837 9.381 1.00 94.88 84 ILE A CA 1
ATOM 673 C C . ILE A 1 84 ? -7.374 1.234 8.068 1.00 94.88 84 ILE A C 1
ATOM 675 O O . ILE A 1 84 ? -8.342 1.686 7.455 1.00 94.88 84 ILE A O 1
ATOM 679 N N . CYS A 1 85 ? -6.700 0.175 7.636 1.00 94.38 85 CYS A N 1
ATOM 680 C CA . CYS A 1 85 ? -7.068 -0.542 6.427 1.00 94.38 85 CYS A CA 1
ATOM 681 C C . CYS A 1 85 ? -8.397 -1.305 6.591 1.00 94.38 85 CYS A C 1
ATOM 683 O O . CYS A 1 85 ? -8.827 -1.611 7.708 1.00 94.38 85 CYS A O 1
ATOM 685 N N . ARG A 1 86 ? -9.007 -1.711 5.470 1.00 90.62 86 ARG A N 1
ATOM 686 C CA . ARG A 1 86 ? -10.249 -2.508 5.451 1.00 90.62 86 ARG A CA 1
ATOM 687 C C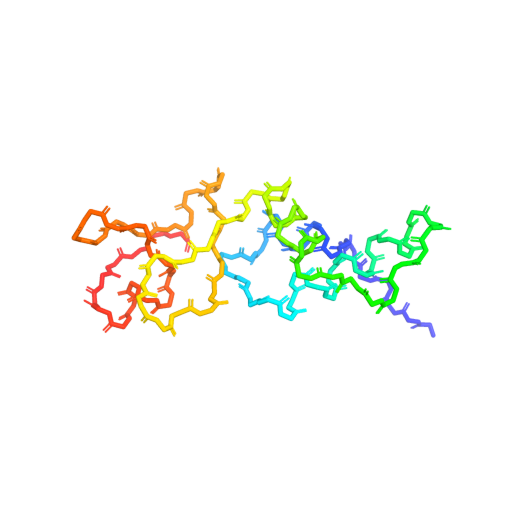 . ARG A 1 86 ? -10.196 -3.757 6.333 1.00 90.62 86 ARG A C 1
ATOM 689 O O . ARG A 1 86 ? -11.175 -4.079 6.998 1.00 90.62 86 ARG A O 1
ATOM 696 N N . MET A 1 87 ? -9.065 -4.466 6.350 1.00 91.44 87 MET A N 1
ATOM 697 C CA . MET A 1 87 ? -8.932 -5.685 7.155 1.00 91.44 87 MET A CA 1
ATOM 698 C C . MET A 1 87 ? -8.986 -5.378 8.656 1.00 91.44 87 MET A C 1
ATOM 700 O O . MET A 1 87 ? -9.679 -6.071 9.395 1.00 91.44 87 MET A O 1
ATOM 704 N N . CYS A 1 88 ? -8.320 -4.311 9.104 1.00 93.75 88 CYS A N 1
ATOM 705 C CA . CYS A 1 88 ? -8.395 -3.848 10.491 1.00 93.75 88 CYS A CA 1
ATOM 706 C C . CYS A 1 88 ? -9.795 -3.346 10.852 1.00 93.75 88 CYS A C 1
ATOM 708 O O . CYS A 1 88 ? -10.287 -3.668 11.931 1.00 93.75 88 CYS A O 1
ATOM 710 N N . ALA A 1 89 ? -10.455 -2.621 9.946 1.00 92.62 89 ALA A N 1
ATOM 711 C CA . ALA A 1 89 ? -11.830 -2.167 10.133 1.00 92.62 89 ALA A CA 1
ATOM 712 C C . ALA A 1 89 ? -12.788 -3.348 10.364 1.00 92.62 89 ALA A C 1
ATOM 714 O O . ALA A 1 89 ? -13.501 -3.381 11.367 1.00 92.62 89 ALA A O 1
ATOM 715 N N . MET A 1 90 ? -12.714 -4.377 9.513 1.00 91.38 90 MET A N 1
ATOM 716 C CA . MET A 1 90 ? -13.514 -5.597 9.656 1.00 91.38 90 MET A CA 1
ATOM 717 C C . MET A 1 90 ? -13.261 -6.318 10.986 1.00 91.38 90 MET A C 1
ATOM 719 O O . MET A 1 90 ? -14.211 -6.735 11.642 1.00 91.38 90 MET A O 1
ATOM 723 N N . MET A 1 91 ? -12.000 -6.439 11.421 1.00 91.69 91 MET A N 1
ATOM 724 C CA . MET A 1 91 ? -11.663 -7.074 12.706 1.00 91.69 91 MET A CA 1
ATOM 725 C C . MET A 1 91 ? -12.243 -6.329 13.916 1.00 91.69 91 MET A C 1
ATOM 727 O O . MET A 1 91 ? -12.459 -6.934 14.963 1.00 91.69 91 MET A O 1
ATOM 731 N N . LYS A 1 92 ? -12.513 -5.029 13.773 1.00 90.44 92 LYS A N 1
ATOM 732 C CA . LYS A 1 92 ? -13.121 -4.184 14.806 1.00 90.44 92 LYS A CA 1
ATOM 733 C C . LYS A 1 92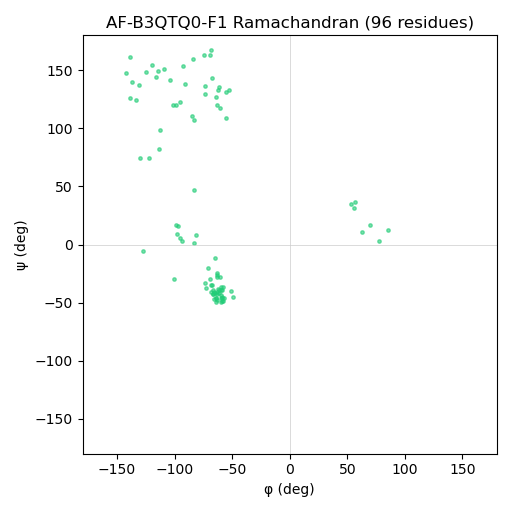 ? -14.633 -3.997 14.624 1.00 90.44 92 LYS A C 1
ATOM 735 O O . LYS A 1 92 ? -15.222 -3.198 15.345 1.00 90.44 92 LYS A O 1
ATOM 740 N N . ASN A 1 93 ? -15.264 -4.740 13.707 1.00 91.19 93 ASN A N 1
ATOM 741 C CA . ASN A 1 93 ? -16.682 -4.610 13.340 1.00 91.19 93 ASN A CA 1
ATOM 742 C C . ASN A 1 93 ? -17.069 -3.198 12.863 1.00 91.19 93 ASN A C 1
ATOM 744 O O . ASN A 1 93 ? -18.158 -2.711 13.161 1.00 91.19 93 ASN A O 1
ATOM 748 N N . ILE A 1 94 ? -16.170 -2.534 12.135 1.00 89.81 94 ILE A N 1
ATOM 749 C CA . ILE A 1 94 ? -16.425 -1.239 11.501 1.00 89.81 94 ILE A CA 1
ATOM 750 C C . ILE A 1 94 ? -16.853 -1.497 10.062 1.00 89.81 94 ILE A C 1
ATOM 752 O O . ILE A 1 94 ? -16.128 -2.137 9.295 1.00 89.81 94 ILE A O 1
ATOM 756 N N . GLU A 1 95 ? -18.036 -1.007 9.710 1.00 83.12 95 GLU A N 1
ATOM 757 C CA . GLU A 1 95 ? -18.584 -1.120 8.363 1.00 83.12 95 GLU A CA 1
ATOM 758 C C . GLU A 1 95 ? -17.859 -0.161 7.407 1.00 83.12 95 GLU A C 1
ATOM 760 O O . GLU A 1 95 ? -17.543 0.976 7.763 1.00 83.12 95 GLU A O 1
ATOM 765 N N . VAL A 1 96 ? -17.535 -0.652 6.210 1.00 81.56 96 VAL A N 1
ATOM 766 C CA . VAL A 1 96 ? -16.780 0.067 5.175 1.00 81.56 96 VAL A CA 1
ATOM 767 C C . VAL A 1 96 ? -17.402 -0.224 3.811 1.00 81.56 96 VAL A C 1
ATOM 769 O O . VAL A 1 96 ? -17.553 -1.388 3.445 1.00 81.56 96 VAL A O 1
ATOM 772 N N . ASP A 1 97 ? -17.749 0.827 3.068 1.00 70.38 97 ASP A N 1
ATOM 773 C CA . ASP A 1 97 ? -18.601 0.750 1.865 1.00 70.38 97 ASP A CA 1
ATOM 774 C C . ASP A 1 97 ? -17.841 0.751 0.523 1.00 70.38 97 ASP A C 1
ATOM 776 O O . ASP A 1 97 ? -18.428 0.995 -0.532 1.00 70.38 97 ASP A O 1
ATOM 780 N N . PHE A 1 98 ? -16.535 0.478 0.534 1.00 72.75 98 PHE A N 1
ATOM 781 C CA . PHE A 1 98 ? -15.676 0.591 -0.651 1.00 72.75 98 PHE A CA 1
ATOM 782 C C . PHE A 1 98 ? -15.184 -0.737 -1.248 1.00 72.75 98 PHE A C 1
ATOM 784 O O . PHE A 1 98 ? -15.009 -1.752 -0.521 1.00 72.75 98 PHE A O 1
#

Sequence (98 aa)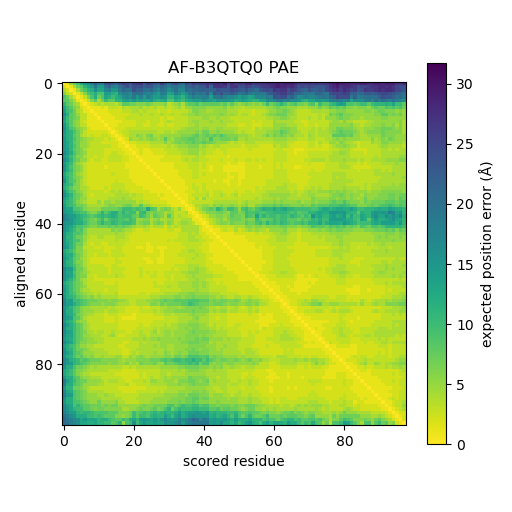:
MLLQNKYTALERLRFFKPVAAYGVLRDALAEESSLAEEPCPNPTAEMVAEFAELVGFKPCEEPNCELWFNEEKEWFAVHEGKKICRMCAMMKNIEVDF

Radius of gyration: 14.48 Å; Cα contacts (8 Å, |Δi|>4): 135; chains: 1; bounding box: 34×27×42 Å

Mean predicted aligned error: 5.26 Å

Secondary structure (DSSP, 8-state):
-----SS-HHHHHHHH-SEEEHHHHHHHHHHHHHHTT---SS--HHHHHHHHHHTTEEE--STT--EEEETTTT-EEEETTEEEEHHHHHHTT-----

pLDDT: mean 87.19, std 10.46, range [39.25, 95.19]

Organism: Chloroherpeton thalassium (strain ATCC 35110 / GB-78) (NCBI:txid517418)

Solvent-accessible surface area (backbone atoms only — not comparable to full-atom values): 5731 Å² total; per-residue (Å²): 132,81,79,76,66,95,58,54,55,63,52,43,48,68,76,73,37,55,61,44,43,59,67,56,48,38,52,27,50,28,52,53,25,47,74,69,78,53,69,37,92,75,68,49,74,65,56,34,49,54,52,33,49,76,62,31,32,43,72,27,65,46,89,95,48,74,39,26,14,24,59,82,75,62,30,54,40,80,54,98,90,34,54,24,28,58,70,58,27,53,78,70,73,45,89,77,98,120

Nearest PDB structures (foldseek):
  8caf-assembly2_E  TM=5.962E-01  e=8.950E-01  Homo sapiens
  7b5n-assembly1_C  TM=4.984E-01  e=1.094E+00  Homo sapiens
  4qi0-assembly1_A  TM=5.308E-01  e=5.110E+00  Mus musculus

Foldseek 3Di:
DPPPDPDQLLRCCQPPDQKDALVSLQVSVQRVCVVVVRGDPDDDPVRSQVSCVVSQWDAAPDPPGRMIGRVVVVQFDQDPNGTGHPVVCVVVVHDDDD